Protein AF-A0A7R9TR82-F1 (afdb_monomer_lite)

Sequence (107 aa):
SAAAARVADALERRVSAEMREPLAFEAVRALDAELAGTTFVAGTAAPTVADVLLLSSVHHTLSALAIEDRATVASLTRWANHVRAAARCGDLFAEVRAATPRVPPPA

Foldseek 3Di:
DVVVVVVVVVVLVVVLVVCPDPVNLVVLLVVLVLLVVPQEPVSDPAHAPVLVVVLVVLVVSLVSDDPVSNVSSVSSVVNSVSNVVRPVPPCRVVVVVVPDDDDPPDD

Radius of gyration: 17.73 Å; chains: 1; bounding box: 41×48×35 Å

Secondary structure (DSSP, 8-state):
-HHHHHHHHHHHHHHHHHTTSHHHHHHHHHHHHHTTT-SSTTS-SS--HHHHHHHHHHHHHHHHS-HHHHTT-HHHHHHHHHHHHHTTSTTHHHHHHHHS--PPPP-

InterPro domains:
  IPR036282 Glutathione S-transferase, C-terminal domain superfamily [SSF47616] (25-86)
  IPR053836 Nuclear-export cofactor Arc1-like, N-terminal domain [PF21972] (26-84)

pLDDT: mean 75.99, std 12.92, range [46.69, 93.75]

Organism: NCBI:txid156133

Structure (mmCIF, N/CA/C/O backbone):
data_AF-A0A7R9TR82-F1
#
_entry.id   AF-A0A7R9TR82-F1
#
loop_
_atom_site.group_PDB
_atom_site.id
_atom_site.type_symbol
_atom_site.label_atom_id
_atom_site.label_alt_id
_atom_site.label_comp_id
_atom_site.label_asym_id
_atom_site.label_entity_id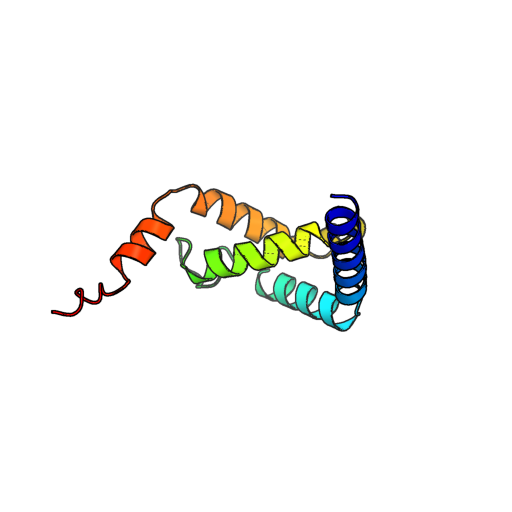
_atom_site.label_seq_id
_atom_site.pdbx_PDB_ins_code
_atom_site.Cartn_x
_atom_site.Cartn_y
_atom_site.Cartn_z
_atom_site.occupancy
_atom_site.B_iso_or_equiv
_atom_site.auth_seq_id
_atom_site.auth_comp_id
_atom_site.auth_asym_id
_atom_site.auth_atom_id
_atom_site.pdbx_PDB_model_num
ATOM 1 N N . SER A 1 1 ? 19.888 -26.373 -7.174 1.00 71.00 1 SER A N 1
ATOM 2 C CA . SER A 1 1 ? 20.700 -26.867 -8.311 1.00 71.00 1 SER A CA 1
ATOM 3 C C . SER A 1 1 ? 20.938 -25.723 -9.291 1.00 71.00 1 SER A C 1
ATOM 5 O O . SER A 1 1 ? 20.219 -24.731 -9.221 1.00 71.00 1 SER A O 1
ATOM 7 N N . ALA A 1 2 ? 21.896 -25.848 -10.216 1.00 71.00 2 ALA A N 1
ATOM 8 C CA . ALA A 1 2 ? 22.160 -24.819 -11.231 1.00 71.00 2 ALA A CA 1
ATOM 9 C C . ALA A 1 2 ? 20.920 -24.454 -12.078 1.00 71.00 2 ALA A C 1
ATOM 11 O O . ALA A 1 2 ? 20.813 -23.333 -12.559 1.00 71.00 2 ALA A O 1
ATOM 12 N N . ALA A 1 3 ? 19.958 -25.372 -12.221 1.00 46.69 3 ALA A N 1
ATOM 13 C CA . ALA A 1 3 ? 18.692 -25.111 -12.903 1.00 46.69 3 ALA A CA 1
ATOM 14 C C . ALA A 1 3 ? 17.768 -24.174 -12.102 1.00 46.69 3 ALA A C 1
ATOM 16 O O . ALA A 1 3 ? 17.194 -23.256 -12.676 1.00 46.69 3 ALA A O 1
ATOM 17 N N . ALA A 1 4 ? 17.683 -24.347 -10.779 1.00 56.47 4 ALA A N 1
ATOM 18 C CA . ALA A 1 4 ? 16.876 -23.480 -9.915 1.00 56.47 4 ALA A CA 1
ATOM 19 C C . ALA A 1 4 ? 17.391 -22.030 -9.906 1.00 56.47 4 ALA A C 1
ATOM 21 O O . ALA A 1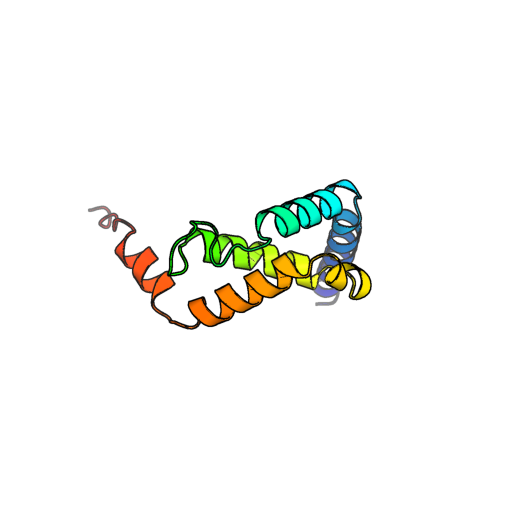 4 ? 16.597 -21.098 -9.966 1.00 56.47 4 ALA A O 1
ATOM 22 N N . ALA A 1 5 ? 18.715 -21.843 -9.915 1.00 62.66 5 ALA A N 1
ATOM 23 C CA . ALA A 1 5 ? 19.327 -20.515 -9.980 1.00 62.66 5 ALA A CA 1
ATOM 24 C C . ALA A 1 5 ? 19.024 -19.794 -11.306 1.00 62.66 5 ALA A C 1
ATOM 26 O O . ALA A 1 5 ? 18.728 -18.607 -11.303 1.00 62.66 5 ALA A O 1
ATOM 27 N N . ARG A 1 6 ? 19.020 -20.515 -12.439 1.00 64.69 6 ARG A N 1
ATOM 28 C CA . ARG A 1 6 ? 18.662 -19.936 -13.748 1.00 64.69 6 ARG A CA 1
ATOM 29 C C . ARG A 1 6 ? 17.189 -19.554 -13.848 1.00 64.69 6 ARG A C 1
ATOM 31 O O . ARG A 1 6 ? 16.870 -18.579 -14.514 1.00 64.69 6 ARG A O 1
ATOM 38 N N . VAL A 1 7 ? 16.301 -20.324 -13.219 1.00 60.09 7 VAL A N 1
ATOM 39 C CA . VAL A 1 7 ? 14.864 -20.012 -13.179 1.00 60.09 7 VAL A CA 1
ATOM 40 C C . VAL A 1 7 ? 14.607 -18.783 -12.310 1.00 60.09 7 VAL A C 1
ATOM 42 O O . VAL A 1 7 ? 13.858 -17.909 -12.733 1.00 60.09 7 VAL A O 1
ATOM 45 N N . ALA A 1 8 ? 15.265 -18.679 -11.151 1.00 61.41 8 ALA A N 1
ATOM 46 C CA . ALA A 1 8 ? 15.191 -17.495 -10.295 1.00 61.41 8 ALA A CA 1
ATOM 47 C C . ALA A 1 8 ? 15.706 -16.237 -11.015 1.00 61.41 8 ALA A C 1
ATOM 49 O O . ALA A 1 8 ? 14.999 -15.239 -11.066 1.00 61.41 8 ALA A O 1
ATOM 50 N N . ASP A 1 9 ? 16.866 -16.325 -11.669 1.00 71.69 9 ASP A N 1
ATOM 51 C CA . ASP A 1 9 ? 17.457 -15.220 -12.433 1.00 71.69 9 ASP A CA 1
ATOM 52 C C . ASP A 1 9 ? 16.597 -14.809 -13.647 1.00 71.69 9 ASP A C 1
ATOM 54 O O . ASP A 1 9 ? 16.421 -13.627 -13.941 1.00 71.69 9 ASP A O 1
ATOM 58 N N . ALA A 1 10 ? 15.998 -15.776 -14.351 1.00 67.62 10 ALA A N 1
ATOM 59 C CA . ALA A 1 10 ? 15.079 -15.489 -15.451 1.00 67.62 10 ALA A CA 1
ATOM 60 C C . ALA A 1 10 ? 13.781 -14.824 -14.968 1.00 67.62 10 ALA A C 1
ATOM 62 O O . ALA A 1 10 ? 13.267 -13.935 -15.647 1.00 67.62 10 ALA A O 1
ATOM 63 N N . LEU A 1 11 ? 13.264 -15.236 -13.806 1.00 60.66 11 LEU A N 1
ATOM 64 C CA . LEU A 1 11 ? 12.108 -14.614 -13.164 1.00 60.66 11 LEU A CA 1
ATOM 65 C C . LEU A 1 11 ? 12.434 -13.197 -12.690 1.00 60.66 11 LEU A C 1
ATOM 67 O O . LEU A 1 11 ? 11.675 -12.287 -13.004 1.00 60.66 11 LEU A O 1
ATOM 71 N N . GLU A 1 12 ? 13.574 -12.982 -12.031 1.00 66.75 12 GLU A N 1
ATOM 72 C CA . GLU A 1 12 ? 14.027 -11.648 -11.613 1.00 66.75 12 GLU A CA 1
ATOM 73 C C . GLU A 1 12 ? 14.171 -10.701 -12.804 1.00 66.75 12 GLU A C 1
ATOM 75 O O . GLU A 1 12 ? 13.706 -9.560 -12.745 1.00 66.75 12 GLU A O 1
ATOM 80 N N . ARG A 1 13 ? 14.742 -11.178 -13.918 1.00 69.50 13 ARG A N 1
ATOM 81 C CA . ARG A 1 13 ? 14.864 -10.386 -15.148 1.00 69.50 13 ARG A CA 1
ATOM 82 C C . ARG A 1 13 ? 13.514 -10.070 -15.789 1.00 69.50 13 ARG A C 1
ATOM 84 O O . ARG A 1 13 ? 13.338 -8.953 -16.266 1.00 69.50 13 ARG A O 1
ATOM 91 N N . ARG A 1 14 ? 12.563 -11.010 -15.796 1.00 63.06 14 ARG A N 1
ATOM 92 C CA . ARG A 1 14 ? 11.213 -10.784 -16.346 1.00 63.06 14 ARG A CA 1
ATOM 93 C C . ARG A 1 14 ? 10.385 -9.840 -15.485 1.00 63.06 14 ARG A C 1
ATOM 95 O O . ARG A 1 14 ? 9.823 -8.899 -16.026 1.00 63.06 14 ARG A O 1
ATOM 102 N N . VAL A 1 15 ? 10.395 -10.027 -14.166 1.00 61.53 15 VAL A N 1
ATOM 103 C CA . VAL A 1 15 ? 9.734 -9.127 -13.209 1.00 61.53 15 VAL A CA 1
ATOM 104 C C . VAL A 1 15 ? 10.333 -7.722 -13.300 1.00 61.53 15 VAL A C 1
ATOM 106 O O . VAL A 1 15 ? 9.596 -6.744 -13.366 1.00 61.53 15 VAL A O 1
ATOM 109 N N . SER A 1 16 ? 11.661 -7.611 -13.409 1.00 62.09 16 SER A N 1
ATOM 110 C CA . SER A 1 16 ? 12.347 -6.323 -13.601 1.00 62.09 16 SER A CA 1
ATOM 111 C C . SER A 1 16 ? 12.045 -5.659 -14.952 1.00 62.09 16 SER A C 1
ATOM 113 O O . SER A 1 16 ? 12.181 -4.442 -15.072 1.00 62.09 16 SER A O 1
ATOM 115 N N . ALA A 1 17 ? 11.677 -6.433 -15.978 1.00 61.59 17 ALA A N 1
ATOM 116 C CA . ALA A 1 17 ? 11.289 -5.919 -17.291 1.00 61.59 17 ALA A CA 1
ATOM 117 C C . ALA A 1 17 ? 9.811 -5.495 -17.332 1.00 61.59 17 ALA A C 1
ATOM 119 O O . ALA A 1 17 ? 9.510 -4.424 -17.847 1.00 61.59 17 ALA A O 1
ATOM 120 N N . GLU A 1 18 ? 8.907 -6.283 -16.744 1.00 55.16 18 GLU A N 1
ATOM 121 C CA . GLU A 1 18 ? 7.470 -5.972 -16.652 1.00 55.16 18 GLU A CA 1
ATOM 122 C C . GLU A 1 18 ? 7.198 -4.791 -15.709 1.00 55.16 18 GLU A C 1
ATOM 124 O O . GLU A 1 18 ? 6.376 -3.930 -16.011 1.00 55.16 18 GLU A O 1
ATOM 129 N N . MET A 1 19 ? 7.957 -4.654 -14.617 1.00 54.56 19 MET A N 1
ATOM 130 C CA . MET A 1 19 ? 7.908 -3.453 -13.771 1.00 54.56 19 MET A CA 1
ATOM 131 C C . MET A 1 19 ? 8.455 -2.189 -14.445 1.00 54.56 19 MET A C 1
ATOM 133 O O . MET A 1 19 ? 8.292 -1.090 -13.916 1.00 54.56 19 MET A O 1
ATOM 137 N N . ARG A 1 20 ? 9.086 -2.341 -15.613 1.00 53.72 20 ARG A N 1
ATOM 138 C CA . ARG A 1 20 ? 9.565 -1.256 -16.469 1.00 53.72 20 ARG A CA 1
ATOM 139 C C . ARG A 1 20 ? 8.563 -0.864 -17.555 1.00 53.72 20 ARG A C 1
ATOM 141 O O . ARG A 1 20 ? 8.914 -0.063 -18.420 1.00 53.72 20 ARG A O 1
ATOM 148 N N . GLU A 1 21 ? 7.342 -1.401 -17.551 1.00 59.16 21 GLU A N 1
ATOM 149 C CA . GLU A 1 21 ? 6.289 -0.852 -18.401 1.00 59.16 21 GLU A CA 1
ATOM 150 C C . GLU A 1 21 ? 5.821 0.508 -17.847 1.00 59.16 21 GLU A C 1
ATOM 152 O O . GLU A 1 21 ? 5.496 0.605 -16.660 1.00 59.16 21 GLU A O 1
ATOM 157 N N . PRO A 1 22 ? 5.734 1.565 -18.679 1.00 57.53 22 PRO A N 1
ATOM 158 C CA . PRO A 1 22 ? 5.283 2.893 -18.248 1.00 57.53 22 PRO A CA 1
ATOM 159 C C . PRO A 1 22 ? 3.933 2.866 -17.514 1.00 57.53 22 PRO A C 1
ATOM 161 O O . PRO A 1 22 ? 3.741 3.588 -16.539 1.00 57.53 22 PRO A O 1
ATOM 164 N N . LEU A 1 23 ? 3.034 1.968 -17.934 1.00 56.16 23 LEU A N 1
ATOM 165 C CA . LEU A 1 23 ? 1.711 1.756 -17.338 1.00 56.16 23 LEU A CA 1
ATOM 166 C C . LEU A 1 23 ? 1.778 1.215 -15.902 1.00 56.16 23 LEU A C 1
ATOM 168 O O . LEU A 1 23 ? 0.965 1.599 -15.061 1.00 56.16 23 LEU A O 1
ATOM 172 N N . ALA A 1 24 ? 2.756 0.357 -15.594 1.00 75.19 24 ALA A N 1
ATOM 173 C CA . ALA A 1 24 ? 2.936 -0.175 -14.247 1.00 75.19 24 ALA A CA 1
ATOM 174 C C . ALA A 1 24 ? 3.402 0.929 -13.290 1.00 75.19 24 ALA A C 1
ATOM 176 O O . ALA A 1 24 ? 2.892 1.038 -12.178 1.00 75.19 24 ALA A O 1
ATOM 177 N N . PHE A 1 25 ? 4.315 1.796 -13.733 1.00 81.44 25 PHE A N 1
ATOM 178 C CA . PHE A 1 25 ? 4.806 2.895 -12.903 1.00 81.44 25 PHE A CA 1
ATOM 179 C C . PHE A 1 25 ? 3.768 4.009 -12.702 1.00 81.44 25 PHE A C 1
ATOM 181 O O . PHE A 1 25 ? 3.655 4.555 -11.602 1.00 81.44 25 PHE A O 1
ATOM 188 N N . GLU A 1 26 ? 2.953 4.311 -13.715 1.00 82.81 26 GLU A N 1
ATOM 189 C CA . GLU A 1 26 ? 1.824 5.237 -13.569 1.00 82.81 26 GLU A CA 1
ATOM 190 C C . GLU A 1 26 ? 0.802 4.748 -12.538 1.00 82.81 26 GLU A C 1
ATOM 192 O O . GLU A 1 26 ? 0.345 5.544 -11.718 1.00 82.81 26 GLU A O 1
ATOM 197 N N . ALA A 1 27 ? 0.507 3.445 -12.504 1.00 85.06 27 ALA A N 1
ATOM 198 C CA . ALA A 1 27 ? -0.368 2.867 -11.485 1.00 85.06 27 ALA A CA 1
ATOM 199 C C . ALA A 1 27 ? 0.214 3.016 -10.066 1.00 85.06 27 ALA A C 1
ATOM 201 O O . ALA A 1 27 ? -0.516 3.342 -9.129 1.00 85.06 27 ALA A O 1
ATOM 202 N N . VAL A 1 28 ? 1.531 2.844 -9.901 1.00 88.50 28 VAL A N 1
ATOM 203 C CA . VAL A 1 28 ? 2.203 3.073 -8.609 1.00 88.50 28 VAL A CA 1
ATOM 204 C C . VAL A 1 28 ? 2.122 4.543 -8.201 1.00 88.50 28 VAL A C 1
ATOM 206 O O . VAL A 1 28 ? 1.844 4.839 -7.040 1.00 88.50 28 VAL A O 1
ATOM 209 N N . ARG A 1 29 ? 2.315 5.472 -9.141 1.00 89.62 29 ARG A N 1
ATOM 210 C CA . ARG A 1 29 ? 2.172 6.910 -8.876 1.00 89.62 29 ARG A CA 1
ATOM 211 C C . ARG A 1 29 ? 0.739 7.313 -8.540 1.00 89.62 29 ARG A C 1
ATOM 213 O O . ARG A 1 29 ? 0.544 8.159 -7.674 1.00 89.62 29 ARG A O 1
ATOM 220 N N . ALA A 1 30 ? -0.249 6.720 -9.203 1.00 89.38 30 ALA A N 1
ATOM 221 C CA . ALA A 1 30 ? -1.652 6.938 -8.873 1.00 89.38 30 ALA A CA 1
ATOM 222 C C . ALA A 1 30 ? -1.944 6.460 -7.444 1.00 89.38 30 ALA A C 1
ATOM 224 O O . ALA A 1 30 ? -2.509 7.207 -6.653 1.00 89.38 30 ALA A O 1
ATOM 225 N N . LEU A 1 31 ? -1.464 5.268 -7.077 1.00 89.56 31 LEU A N 1
ATOM 226 C CA . LEU A 1 31 ? -1.603 4.753 -5.717 1.00 89.56 31 LEU A CA 1
ATOM 227 C C . LEU A 1 31 ? -0.885 5.630 -4.675 1.00 89.56 31 LEU A C 1
ATOM 229 O O . LEU A 1 31 ? -1.412 5.833 -3.584 1.00 89.56 31 LEU A O 1
ATOM 233 N N . ASP A 1 32 ? 0.295 6.169 -4.994 1.00 92.94 32 ASP A N 1
ATOM 234 C CA . ASP A 1 32 ? 0.993 7.129 -4.128 1.00 92.94 32 ASP A CA 1
ATOM 235 C C . ASP A 1 32 ? 0.155 8.390 -3.872 1.00 92.94 32 ASP A C 1
ATOM 237 O O . ASP A 1 32 ? 0.048 8.828 -2.725 1.00 92.94 32 ASP A O 1
ATOM 241 N N . ALA A 1 33 ? -0.480 8.929 -4.917 1.00 91.81 33 ALA A N 1
ATOM 242 C CA . ALA A 1 33 ? -1.352 10.095 -4.815 1.00 91.81 33 ALA A CA 1
ATOM 243 C C . ALA A 1 33 ? -2.618 9.808 -3.989 1.00 91.81 33 ALA A C 1
ATOM 245 O O . ALA A 1 33 ? -2.978 10.618 -3.140 1.00 91.81 33 ALA A O 1
ATOM 246 N N . GLU A 1 34 ? -3.250 8.647 -4.174 1.00 89.06 34 GLU A N 1
ATOM 247 C CA . GLU A 1 34 ? -4.423 8.222 -3.388 1.00 89.06 34 GLU A CA 1
ATOM 248 C C . GLU A 1 34 ? -4.092 8.032 -1.897 1.00 89.06 34 GLU A C 1
ATOM 250 O O . GLU A 1 34 ? -4.898 8.307 -1.007 1.00 89.06 34 GLU A O 1
ATOM 255 N N . LEU A 1 35 ? -2.871 7.587 -1.593 1.00 88.00 35 LEU A N 1
ATOM 256 C CA . LEU A 1 35 ? -2.408 7.415 -0.216 1.00 88.00 35 LEU A CA 1
ATOM 257 C C . LEU A 1 35 ? -1.778 8.688 0.373 1.00 88.00 35 LEU A C 1
ATOM 259 O O . LEU A 1 35 ? -1.363 8.700 1.541 1.00 88.00 35 LEU A O 1
ATOM 263 N N . ALA A 1 36 ? -1.717 9.781 -0.390 1.00 90.44 36 ALA A N 1
ATOM 264 C CA . ALA A 1 36 ? -1.223 11.056 0.099 1.00 90.44 36 ALA A CA 1
ATOM 265 C C . ALA A 1 36 ? -2.159 11.601 1.190 1.00 90.44 36 ALA A C 1
ATOM 267 O O . ALA A 1 36 ? -3.324 11.903 0.964 1.00 90.44 36 ALA A O 1
ATOM 268 N N . GLY A 1 37 ? -1.639 11.723 2.414 1.00 81.88 37 GLY A N 1
ATOM 269 C CA . GLY A 1 37 ? -2.431 12.157 3.576 1.00 81.88 37 GLY A CA 1
ATOM 270 C C . GLY A 1 37 ? -3.246 11.051 4.258 1.00 81.88 37 GLY A C 1
ATOM 271 O O . GLY A 1 37 ? -3.791 11.288 5.331 1.00 81.88 37 GLY A O 1
ATOM 272 N N . THR A 1 38 ? -3.245 9.837 3.710 1.00 85.06 38 THR A N 1
ATOM 273 C CA . THR A 1 38 ? -3.961 8.686 4.265 1.00 85.06 38 THR A CA 1
ATOM 274 C C . THR A 1 38 ? -3.096 7.934 5.279 1.00 85.06 38 THR A C 1
ATOM 276 O O . THR A 1 38 ? -1.943 7.593 5.005 1.00 85.06 38 THR A O 1
ATOM 279 N N . THR A 1 39 ? -3.653 7.665 6.463 1.00 86.94 39 THR A N 1
ATOM 280 C CA . THR A 1 39 ? -3.002 6.857 7.513 1.00 86.94 39 THR A CA 1
ATOM 281 C C . THR A 1 39 ? -3.237 5.361 7.283 1.00 86.94 39 THR A C 1
ATOM 283 O O . THR A 1 39 ? -2.285 4.585 7.256 1.00 86.94 39 THR A O 1
ATOM 286 N N . PHE A 1 40 ? -4.496 4.981 7.042 1.00 86.88 40 PHE A N 1
ATOM 287 C CA . PHE A 1 40 ? -4.954 3.634 6.683 1.00 86.88 40 PHE A CA 1
ATOM 288 C C . PHE A 1 40 ? -5.994 3.738 5.564 1.00 86.88 40 PHE A C 1
ATOM 290 O O . PHE A 1 40 ? -6.728 4.724 5.507 1.00 86.88 40 PHE A O 1
ATOM 297 N N . VAL A 1 41 ? -6.077 2.731 4.695 1.00 87.00 41 VAL A N 1
ATOM 298 C CA . VAL A 1 41 ? -6.909 2.718 3.476 1.00 87.00 41 VAL A CA 1
ATOM 299 C C . VAL A 1 41 ? -8.384 2.976 3.787 1.00 87.00 41 VAL A C 1
ATOM 301 O O . VAL A 1 41 ? -9.061 3.674 3.042 1.00 87.00 41 VAL A O 1
ATOM 304 N N . ALA A 1 42 ? -8.881 2.457 4.911 1.00 83.81 42 ALA A N 1
ATOM 305 C CA . ALA A 1 42 ? -10.270 2.639 5.329 1.00 83.81 42 ALA A CA 1
ATOM 306 C C . ALA A 1 42 ? -10.550 3.995 6.015 1.00 83.81 42 ALA A C 1
ATOM 308 O O . ALA A 1 42 ? -11.668 4.224 6.470 1.00 83.81 42 ALA A O 1
ATOM 309 N N . GLY A 1 43 ? -9.551 4.876 6.153 1.00 81.69 43 GLY A N 1
ATOM 310 C CA . GLY A 1 43 ? -9.682 6.141 6.890 1.00 81.69 43 GLY A CA 1
ATOM 311 C C . GLY A 1 43 ? -9.908 5.964 8.398 1.00 81.69 43 GLY A C 1
ATOM 312 O O . GLY A 1 43 ? -10.323 6.895 9.085 1.00 81.69 43 GLY A O 1
ATOM 313 N N . THR A 1 44 ? -9.668 4.763 8.921 1.00 81.44 44 THR A N 1
ATOM 314 C CA . THR A 1 44 ? -9.855 4.399 10.328 1.00 81.44 44 THR A CA 1
ATOM 315 C C . THR A 1 44 ? -8.648 4.789 11.180 1.00 81.44 44 THR A C 1
ATOM 317 O O . THR A 1 44 ? -7.594 5.149 10.666 1.00 81.44 44 THR A O 1
ATOM 320 N N . ALA A 1 45 ? -8.785 4.712 12.509 1.00 82.56 45 ALA A N 1
ATOM 321 C CA . ALA A 1 45 ? -7.678 4.949 13.445 1.00 82.56 45 ALA A CA 1
ATOM 322 C C . ALA A 1 45 ? -6.746 3.733 13.622 1.00 82.56 45 ALA A C 1
ATOM 324 O O . ALA A 1 45 ? -5.639 3.878 14.134 1.00 82.56 45 ALA A O 1
ATOM 325 N N . ALA A 1 46 ? -7.195 2.545 13.214 1.00 83.06 46 ALA A N 1
ATOM 326 C CA . ALA A 1 46 ? -6.458 1.287 13.289 1.00 83.06 46 ALA A CA 1
ATOM 327 C C . ALA A 1 46 ? -6.372 0.637 11.896 1.00 83.06 46 ALA A C 1
ATOM 329 O O . ALA A 1 46 ? -7.292 0.841 11.092 1.00 83.06 46 ALA A O 1
ATOM 330 N N . PRO A 1 47 ? -5.307 -0.137 11.609 1.00 83.81 47 PRO A N 1
ATOM 331 C CA . PRO A 1 47 ? -5.177 -0.858 10.350 1.00 83.81 47 PRO A CA 1
ATOM 332 C C . PRO A 1 47 ? -6.274 -1.908 10.211 1.00 83.81 47 PRO A C 1
ATOM 334 O O . PRO A 1 47 ? -6.656 -2.572 11.172 1.00 83.81 47 PRO A O 1
ATOM 337 N N . THR A 1 48 ? -6.731 -2.095 8.984 1.00 82.81 48 THR A N 1
ATOM 338 C CA . THR A 1 48 ? -7.684 -3.143 8.626 1.00 82.81 48 THR A CA 1
ATOM 339 C C . THR A 1 48 ? -6.992 -4.266 7.857 1.00 82.81 48 THR A C 1
ATOM 341 O O . THR A 1 48 ? -5.830 -4.167 7.455 1.00 82.81 48 THR A O 1
ATOM 344 N N . VAL A 1 49 ? -7.729 -5.343 7.579 1.00 81.75 49 VAL A N 1
ATOM 345 C CA . VAL A 1 49 ? -7.268 -6.410 6.677 1.00 81.75 49 VAL A CA 1
ATOM 346 C C . VAL A 1 49 ? -6.883 -5.860 5.300 1.00 81.75 49 VAL A C 1
ATOM 348 O O . VAL A 1 49 ? -5.924 -6.347 4.704 1.00 81.75 49 VAL A O 1
ATOM 351 N N . ALA A 1 50 ? -7.571 -4.821 4.811 1.00 85.12 50 ALA A N 1
ATOM 352 C CA . ALA A 1 50 ? -7.248 -4.190 3.534 1.00 85.12 50 ALA A CA 1
ATOM 353 C C . ALA A 1 50 ? -5.834 -3.587 3.539 1.00 85.12 50 ALA A C 1
ATOM 355 O O . ALA A 1 50 ? -5.089 -3.770 2.578 1.00 85.12 50 ALA A O 1
ATOM 356 N N . ASP A 1 51 ? -5.430 -2.950 4.642 1.00 86.94 51 ASP A N 1
ATOM 357 C CA . ASP A 1 51 ? -4.087 -2.390 4.800 1.00 86.94 51 ASP A CA 1
ATOM 358 C C . ASP A 1 51 ? -3.012 -3.477 4.777 1.00 86.94 51 ASP A C 1
ATOM 360 O O . ASP A 1 51 ? -1.983 -3.318 4.124 1.00 86.94 51 ASP A O 1
ATOM 364 N N . VAL A 1 52 ? -3.255 -4.608 5.446 1.00 83.88 52 VAL A N 1
ATOM 365 C CA . VAL A 1 52 ? -2.304 -5.731 5.485 1.00 83.88 52 VAL A CA 1
ATOM 366 C C . VAL A 1 52 ? -2.155 -6.388 4.113 1.00 83.88 52 VAL A C 1
ATOM 368 O O . VAL A 1 52 ? -1.033 -6.653 3.680 1.00 83.88 52 VAL A O 1
ATOM 371 N N . LEU A 1 53 ? -3.266 -6.623 3.409 1.00 83.81 53 LEU A N 1
ATOM 372 C CA . LEU A 1 53 ? -3.243 -7.202 2.063 1.00 83.81 53 LEU A CA 1
ATOM 373 C C . LEU A 1 53 ? -2.538 -6.275 1.066 1.00 83.81 53 LEU A C 1
ATOM 375 O O . LEU A 1 53 ? -1.706 -6.724 0.270 1.00 83.81 53 LEU A O 1
ATOM 379 N N . LEU A 1 54 ? -2.825 -4.974 1.138 1.00 87.12 54 LEU A N 1
ATOM 380 C CA . LEU A 1 54 ? -2.175 -3.984 0.290 1.00 87.12 54 LEU A CA 1
ATOM 381 C C . LEU A 1 54 ? -0.683 -3.850 0.630 1.00 87.12 54 LEU A C 1
ATOM 383 O O . LEU A 1 54 ? 0.140 -3.755 -0.280 1.00 87.12 54 LEU A O 1
ATOM 387 N N . LEU A 1 55 ? -0.308 -3.925 1.913 1.00 87.69 55 LEU A N 1
ATOM 388 C CA . LEU A 1 55 ? 1.078 -3.798 2.370 1.00 87.69 55 LEU A CA 1
ATOM 389 C C . LEU A 1 55 ? 1.999 -4.841 1.728 1.00 87.69 55 LEU A C 1
ATOM 391 O O . LEU A 1 55 ? 3.116 -4.498 1.341 1.00 87.69 55 LEU A O 1
ATOM 395 N N . SER A 1 56 ? 1.555 -6.094 1.593 1.00 79.81 56 SER A N 1
ATOM 396 C CA . SER A 1 56 ? 2.347 -7.141 0.932 1.00 79.81 56 SER A CA 1
ATOM 397 C C . SER A 1 56 ? 2.664 -6.784 -0.521 1.00 79.81 56 SER A C 1
ATOM 399 O O . SER A 1 56 ? 3.815 -6.906 -0.945 1.00 79.81 56 SER A O 1
ATOM 401 N N . SER A 1 57 ? 1.667 -6.287 -1.255 1.00 83.19 57 SER A N 1
ATOM 402 C CA . SER A 1 57 ? 1.818 -5.885 -2.658 1.00 83.19 57 SER A CA 1
ATOM 403 C C . SER A 1 57 ? 2.732 -4.6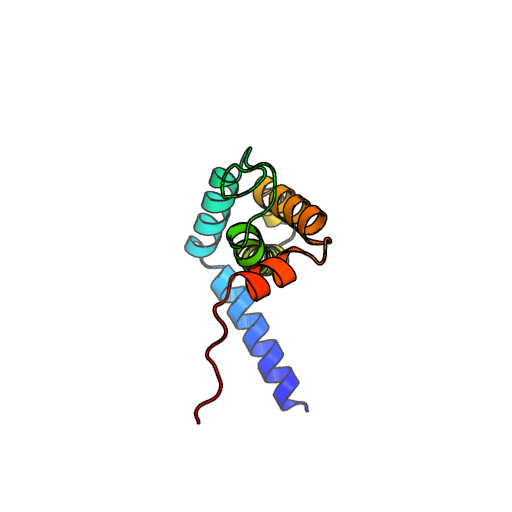66 -2.783 1.00 83.19 57 SER A C 1
ATOM 405 O O . SER A 1 57 ? 3.729 -4.701 -3.501 1.00 83.19 57 SER A O 1
ATOM 407 N N . VAL A 1 58 ? 2.467 -3.627 -1.987 1.00 87.44 58 VAL A N 1
ATOM 408 C CA . VAL A 1 58 ? 3.257 -2.389 -1.960 1.00 87.44 58 VAL A CA 1
ATOM 409 C C . VAL A 1 58 ? 4.707 -2.654 -1.565 1.00 87.44 58 VAL A C 1
ATOM 411 O O . VAL A 1 58 ? 5.620 -2.073 -2.146 1.00 87.44 58 VAL A O 1
ATOM 414 N N . HIS A 1 59 ? 4.958 -3.552 -0.612 1.00 86.38 59 HIS A N 1
ATOM 415 C CA . HIS A 1 59 ? 6.321 -3.893 -0.223 1.00 86.38 59 HIS A CA 1
ATOM 416 C C . HIS A 1 59 ? 7.111 -4.524 -1.373 1.00 86.38 59 HIS A C 1
ATOM 418 O O . HIS A 1 59 ? 8.280 -4.174 -1.559 1.00 86.38 59 HIS A O 1
ATOM 424 N N . HIS A 1 60 ? 6.490 -5.425 -2.137 1.00 81.44 60 HIS A N 1
ATOM 425 C CA . HIS A 1 60 ? 7.137 -6.048 -3.286 1.00 81.44 60 HIS A CA 1
ATOM 426 C C . HIS A 1 60 ? 7.420 -5.012 -4.380 1.00 81.44 60 HIS A C 1
ATOM 428 O O . HIS A 1 60 ? 8.560 -4.894 -4.826 1.00 81.44 60 HIS A O 1
ATOM 434 N N . THR A 1 61 ? 6.428 -4.178 -4.707 1.00 85.44 61 THR A N 1
ATOM 435 C CA . THR A 1 61 ? 6.566 -3.073 -5.662 1.00 85.44 61 THR A CA 1
ATOM 436 C C . THR A 1 61 ? 7.695 -2.121 -5.272 1.00 85.44 61 THR A C 1
ATOM 438 O O . THR A 1 61 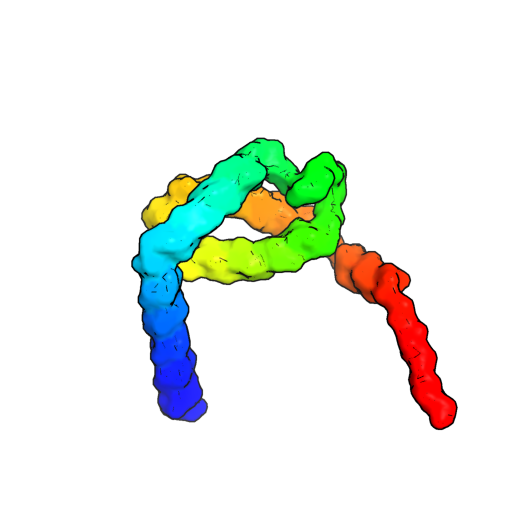? 8.613 -1.917 -6.059 1.00 85.44 61 THR A O 1
ATOM 441 N N . LEU A 1 62 ? 7.698 -1.590 -4.044 1.00 85.94 62 LEU A N 1
ATOM 442 C CA . LEU A 1 62 ? 8.747 -0.676 -3.579 1.00 85.94 62 LEU A CA 1
ATOM 443 C C . LEU A 1 62 ? 10.135 -1.327 -3.613 1.00 85.94 62 LEU A C 1
ATOM 445 O O . LEU A 1 62 ? 11.114 -0.651 -3.907 1.00 85.94 62 LEU A O 1
ATOM 449 N N . SER A 1 63 ? 10.233 -2.629 -3.327 1.00 84.19 63 SER A N 1
ATOM 450 C CA . SER A 1 63 ? 11.512 -3.354 -3.349 1.00 84.19 63 SER A CA 1
ATOM 451 C C . SER A 1 63 ? 12.062 -3.526 -4.764 1.00 84.19 63 SER A C 1
ATOM 453 O O . SER A 1 63 ? 13.278 -3.521 -4.941 1.00 84.19 63 SER A O 1
ATOM 455 N N . ALA A 1 64 ? 11.179 -3.635 -5.752 1.00 83.69 64 ALA A N 1
ATOM 456 C CA . ALA A 1 64 ? 11.534 -3.782 -7.156 1.00 83.69 64 ALA A CA 1
ATOM 457 C C . ALA A 1 64 ? 11.744 -2.440 -7.887 1.00 83.69 64 ALA A C 1
ATOM 459 O O . ALA A 1 64 ? 12.355 -2.422 -8.954 1.00 83.69 64 ALA A O 1
ATOM 460 N N . LEU A 1 65 ? 11.302 -1.314 -7.315 1.00 83.44 65 LEU A N 1
ATOM 461 C CA . LEU A 1 65 ? 11.634 0.015 -7.834 1.00 83.44 65 LEU A CA 1
ATOM 462 C C . LEU A 1 65 ? 13.118 0.343 -7.641 1.00 83.44 65 LEU A C 1
ATOM 464 O O . LEU A 1 65 ? 13.694 0.081 -6.572 1.00 83.44 65 LEU A O 1
ATOM 468 N N . ALA A 1 66 ? 13.688 1.004 -8.652 1.00 84.31 66 ALA A N 1
ATOM 469 C CA . ALA A 1 66 ? 14.996 1.637 -8.567 1.00 84.31 66 ALA A CA 1
ATOM 470 C C . ALA A 1 66 ? 15.002 2.710 -7.464 1.00 84.31 66 ALA A C 1
ATOM 472 O O . ALA A 1 66 ? 13.961 3.272 -7.111 1.00 84.31 66 ALA A O 1
ATOM 473 N N . ILE A 1 67 ? 16.170 2.977 -6.877 1.00 80.62 67 ILE A N 1
ATOM 474 C CA . ILE A 1 67 ? 16.287 3.886 -5.725 1.00 80.62 67 ILE A CA 1
ATOM 475 C C . ILE A 1 67 ? 15.816 5.296 -6.101 1.00 80.62 67 ILE A C 1
ATOM 477 O O . ILE A 1 67 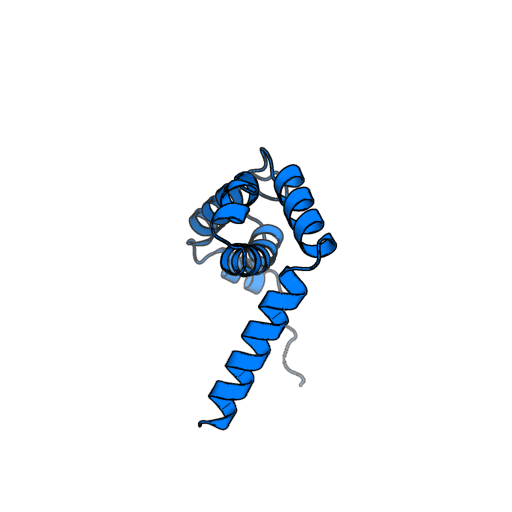? 15.163 5.963 -5.299 1.00 80.62 67 ILE A O 1
ATOM 481 N N . GLU A 1 68 ? 16.106 5.714 -7.329 1.00 82.19 68 GLU A N 1
ATOM 482 C CA . GLU A 1 68 ? 15.751 7.017 -7.883 1.00 82.19 68 GLU A CA 1
ATOM 483 C C . GLU A 1 68 ? 14.227 7.177 -7.986 1.00 82.19 68 GLU A C 1
ATOM 485 O O . GLU A 1 68 ? 13.682 8.221 -7.627 1.00 82.19 68 GLU A O 1
ATOM 490 N N . ASP A 1 69 ? 13.526 6.108 -8.372 1.00 84.19 69 ASP A N 1
ATOM 491 C CA . ASP A 1 69 ? 12.072 6.103 -8.522 1.00 84.19 69 ASP A CA 1
ATOM 492 C C . ASP A 1 69 ? 11.352 6.053 -7.169 1.00 84.19 69 ASP A C 1
ATOM 494 O O . ASP A 1 69 ? 10.279 6.639 -7.016 1.00 84.19 69 ASP A O 1
ATOM 498 N N . ARG A 1 70 ? 11.949 5.430 -6.141 1.00 82.00 70 ARG A N 1
ATOM 499 C CA . ARG A 1 70 ? 11.366 5.389 -4.782 1.00 82.00 70 ARG A CA 1
ATOM 500 C C . ARG A 1 70 ? 11.162 6.779 -4.187 1.00 82.00 70 ARG A C 1
ATOM 502 O O . ARG A 1 70 ? 10.213 6.979 -3.431 1.00 82.00 70 ARG A O 1
ATOM 509 N N . ALA A 1 71 ? 12.021 7.738 -4.533 1.00 83.81 71 ALA A N 1
ATOM 510 C CA . ALA A 1 71 ? 11.882 9.123 -4.087 1.00 83.81 71 ALA A CA 1
ATOM 511 C C . ALA A 1 71 ? 10.605 9.787 -4.631 1.00 83.81 71 ALA A C 1
ATOM 513 O O . ALA A 1 71 ? 10.052 10.676 -3.988 1.00 83.81 71 ALA A O 1
ATOM 514 N N . THR A 1 72 ? 10.116 9.332 -5.787 1.00 88.00 72 THR A N 1
ATOM 515 C CA . THR A 1 72 ? 8.906 9.868 -6.428 1.00 88.00 72 THR A CA 1
ATOM 516 C C . THR A 1 72 ? 7.605 9.316 -5.840 1.00 88.00 72 THR A C 1
ATOM 518 O O . THR A 1 72 ? 6.540 9.843 -6.144 1.00 88.00 72 THR A O 1
ATOM 521 N N . VAL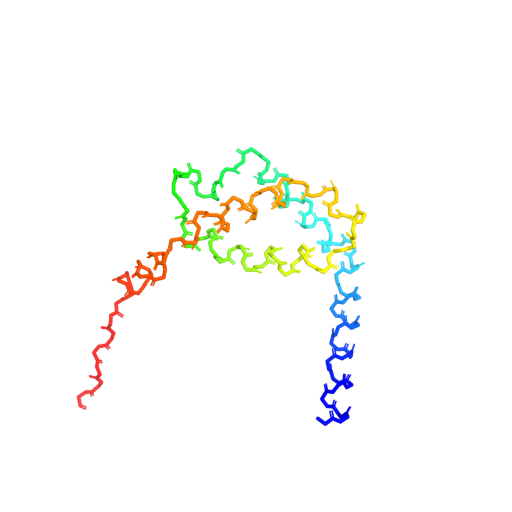 A 1 73 ? 7.688 8.289 -4.982 1.00 92.31 73 VAL A N 1
ATOM 522 C CA . VAL A 1 73 ? 6.547 7.609 -4.340 1.00 92.31 73 VAL A CA 1
ATOM 523 C C . VAL A 1 73 ? 6.691 7.614 -2.809 1.00 92.31 73 VAL A C 1
ATOM 525 O O . VAL A 1 73 ? 6.668 6.592 -2.106 1.00 92.31 73 VAL A O 1
ATOM 528 N N . ALA A 1 74 ? 6.933 8.813 -2.277 1.00 91.81 74 ALA A N 1
ATOM 529 C CA . ALA A 1 74 ? 7.219 9.035 -0.865 1.00 91.81 74 ALA A CA 1
ATOM 530 C C . ALA A 1 74 ? 6.012 8.750 0.046 1.00 91.81 74 ALA A C 1
ATOM 532 O O . ALA A 1 74 ? 6.196 8.250 1.162 1.00 91.81 74 ALA A O 1
ATOM 533 N N . SER A 1 75 ? 4.788 9.026 -0.411 1.00 92.38 75 SER A N 1
ATOM 534 C CA . SER A 1 75 ? 3.560 8.801 0.364 1.00 92.38 75 SER A CA 1
ATOM 535 C C . SER A 1 75 ? 3.299 7.312 0.546 1.00 92.38 75 SER A C 1
ATOM 537 O O . SER A 1 75 ? 3.022 6.870 1.662 1.00 92.38 75 SER A O 1
ATOM 539 N N . LEU A 1 76 ? 3.495 6.532 -0.515 1.00 92.25 76 LEU A N 1
ATOM 540 C CA . LEU A 1 76 ? 3.394 5.081 -0.539 1.00 92.25 76 LEU A CA 1
ATOM 541 C C . LEU A 1 76 ? 4.428 4.442 0.394 1.00 92.25 76 LEU A C 1
ATOM 543 O O . LEU A 1 76 ? 4.100 3.563 1.193 1.00 92.25 76 LEU A O 1
ATOM 547 N N . THR A 1 77 ? 5.670 4.934 0.354 1.00 91.81 77 THR A N 1
ATOM 548 C CA . THR A 1 77 ? 6.745 4.488 1.254 1.00 91.81 77 THR A CA 1
ATOM 549 C C . THR A 1 77 ? 6.420 4.801 2.717 1.00 91.81 77 THR A C 1
ATOM 551 O O . THR A 1 77 ? 6.566 3.943 3.595 1.00 91.81 77 THR A O 1
ATOM 554 N N . ARG A 1 78 ? 5.948 6.021 2.995 1.00 92.94 78 ARG A N 1
ATOM 555 C CA . ARG A 1 78 ? 5.529 6.454 4.335 1.00 92.94 78 ARG A CA 1
ATOM 556 C C . ARG A 1 78 ? 4.378 5.597 4.856 1.00 92.94 78 ARG A C 1
ATOM 558 O O . ARG A 1 78 ? 4.457 5.105 5.981 1.00 92.94 78 ARG A O 1
ATOM 565 N N . TRP A 1 79 ? 3.346 5.401 4.039 1.00 93.75 79 TRP A N 1
ATOM 566 C CA . TRP A 1 79 ? 2.186 4.578 4.366 1.00 93.75 79 TRP A CA 1
ATOM 567 C C . TRP A 1 79 ? 2.605 3.135 4.672 1.00 93.75 79 TRP A C 1
ATOM 569 O O . TRP A 1 79 ? 2.281 2.620 5.740 1.00 93.75 79 TRP A O 1
ATOM 579 N N . ALA A 1 80 ? 3.434 2.514 3.827 1.00 91.31 80 ALA A N 1
ATOM 580 C CA . ALA A 1 80 ? 3.888 1.138 4.034 1.00 91.31 80 ALA A CA 1
ATOM 581 C C . ALA A 1 80 ? 4.663 0.963 5.353 1.00 91.31 80 ALA A C 1
ATOM 583 O O . ALA A 1 80 ? 4.499 -0.034 6.061 1.00 91.31 80 ALA A O 1
ATOM 584 N N . ASN A 1 81 ? 5.493 1.945 5.718 1.00 89.69 81 ASN A N 1
ATOM 585 C CA . ASN A 1 81 ? 6.199 1.942 6.998 1.00 89.69 81 ASN A CA 1
ATOM 586 C C . ASN A 1 81 ? 5.244 2.116 8.185 1.00 89.69 81 ASN A C 1
ATOM 588 O O . ASN A 1 81 ? 5.418 1.443 9.202 1.00 89.69 81 ASN A O 1
ATOM 592 N N . HIS A 1 82 ? 4.228 2.970 8.045 1.00 89.44 82 HIS A N 1
ATOM 593 C CA . HIS A 1 82 ? 3.211 3.182 9.070 1.00 89.44 82 HIS A CA 1
ATOM 594 C C . HIS A 1 82 ? 2.387 1.912 9.322 1.00 89.44 82 HIS A C 1
ATOM 596 O O . HIS A 1 82 ? 2.320 1.440 10.458 1.00 89.44 82 HIS A O 1
ATOM 602 N N . VAL A 1 83 ? 1.858 1.289 8.262 1.00 87.94 83 VAL A N 1
ATOM 603 C CA . VAL A 1 83 ? 1.111 0.026 8.372 1.00 87.94 83 VAL A CA 1
ATOM 604 C C . VAL A 1 83 ? 1.995 -1.080 8.929 1.00 87.94 83 VAL A C 1
ATOM 606 O O . VAL A 1 83 ? 1.555 -1.811 9.807 1.00 87.94 83 VAL A O 1
ATOM 609 N N . ARG A 1 84 ? 3.263 -1.189 8.510 1.00 84.81 84 ARG A N 1
ATOM 610 C CA . ARG A 1 84 ? 4.193 -2.181 9.073 1.00 84.81 84 ARG A CA 1
ATOM 611 C C . ARG A 1 84 ? 4.438 -1.967 10.568 1.00 84.81 84 ARG A C 1
ATOM 613 O O . ARG A 1 84 ? 4.566 -2.948 11.294 1.00 84.81 84 ARG A O 1
ATOM 620 N N . ALA A 1 85 ? 4.543 -0.722 11.026 1.00 84.75 85 ALA A N 1
ATOM 621 C CA . ALA A 1 85 ? 4.706 -0.421 12.445 1.00 84.75 85 ALA A CA 1
ATOM 622 C C . ALA A 1 85 ? 3.448 -0.794 13.245 1.00 84.75 85 ALA A C 1
ATOM 624 O O . ALA A 1 85 ? 3.572 -1.389 14.311 1.00 84.75 85 ALA A O 1
ATOM 625 N N . ALA A 1 86 ? 2.260 -0.524 12.698 1.00 80.50 86 ALA A N 1
ATOM 626 C CA . ALA A 1 86 ? 0.981 -0.859 13.323 1.00 80.50 86 ALA A CA 1
ATOM 627 C C . ALA A 1 86 ? 0.675 -2.372 13.295 1.00 80.50 86 ALA A C 1
ATOM 629 O O . ALA A 1 86 ? 0.187 -2.934 14.270 1.00 80.50 86 ALA A O 1
ATOM 630 N N . ALA A 1 87 ? 1.023 -3.060 12.205 1.00 67.88 87 ALA A N 1
ATOM 631 C CA . ALA A 1 87 ? 0.801 -4.494 12.011 1.00 67.88 87 ALA A CA 1
ATOM 632 C C . ALA A 1 87 ? 1.811 -5.386 12.757 1.00 67.88 87 ALA A C 1
ATOM 634 O O . ALA A 1 87 ? 1.653 -6.605 12.777 1.00 67.88 87 ALA A O 1
ATOM 635 N N . ARG A 1 88 ? 2.846 -4.814 13.396 1.00 60.75 88 ARG A N 1
ATOM 636 C CA . ARG A 1 88 ? 3.727 -5.555 14.322 1.00 60.75 88 ARG A CA 1
ATOM 637 C C . ARG A 1 88 ? 3.005 -6.037 15.588 1.00 60.75 88 ARG A C 1
ATOM 639 O O . ARG A 1 88 ? 3.600 -6.783 16.361 1.00 60.75 88 ARG A O 1
ATOM 646 N N . CYS A 1 89 ? 1.737 -5.688 15.778 1.00 49.69 89 CYS A N 1
ATOM 647 C CA . CYS A 1 89 ? 0.866 -6.347 16.739 1.00 49.69 89 CYS A CA 1
ATOM 648 C C . CYS A 1 89 ? 0.339 -7.654 16.129 1.00 49.69 89 CYS A C 1
ATOM 650 O O . CYS A 1 89 ? -0.377 -7.636 15.131 1.00 49.69 89 CYS A O 1
ATOM 652 N N . GLY A 1 90 ? 0.671 -8.799 16.737 1.00 53.53 90 GLY A N 1
ATOM 653 C CA . GLY A 1 90 ? 0.224 -10.143 16.334 1.00 53.53 90 GLY A CA 1
ATOM 654 C C . GLY A 1 90 ? -1.300 -10.375 16.328 1.00 53.53 90 GLY A C 1
ATOM 655 O O . GLY A 1 90 ? -1.739 -11.508 16.125 1.00 53.53 90 GLY A O 1
ATOM 656 N N . ASP A 1 91 ? -2.092 -9.320 16.510 1.00 60.00 91 ASP A N 1
ATOM 657 C CA . ASP A 1 91 ? -3.542 -9.328 16.663 1.00 60.00 91 ASP A CA 1
ATOM 658 C C . ASP A 1 91 ? -4.294 -9.375 15.327 1.00 60.00 91 ASP A C 1
ATOM 660 O O . ASP A 1 91 ? -5.317 -10.043 15.238 1.00 60.00 91 ASP A O 1
ATOM 664 N N . LEU A 1 92 ? -3.774 -8.803 14.236 1.00 59.38 92 LEU A N 1
ATOM 665 C CA . LEU A 1 92 ? -4.539 -8.693 12.977 1.00 59.38 92 LEU A CA 1
ATOM 666 C C . LEU A 1 92 ? -4.813 -10.054 12.304 1.00 59.38 92 LEU A C 1
ATOM 668 O O . LEU A 1 92 ? -5.911 -10.319 11.819 1.00 59.38 92 LEU A O 1
ATOM 672 N N . PHE A 1 93 ? -3.852 -10.985 12.340 1.00 56.56 93 PHE A N 1
ATOM 673 C CA . PHE A 1 93 ? -4.091 -12.371 11.903 1.00 56.56 93 PHE A CA 1
ATOM 674 C C . PHE A 1 93 ? -4.925 -13.176 12.913 1.00 56.56 93 PHE A C 1
ATOM 676 O O . PHE A 1 93 ? -5.563 -14.165 12.542 1.00 56.56 93 PHE A O 1
ATOM 683 N N . ALA A 1 94 ? -4.920 -12.800 14.195 1.00 59.75 94 ALA A N 1
ATOM 684 C CA . ALA A 1 94 ? -5.827 -13.383 15.179 1.00 59.75 94 ALA A CA 1
ATOM 685 C C . ALA A 1 94 ? -7.275 -12.946 14.910 1.00 59.75 94 ALA A C 1
ATOM 687 O O . ALA A 1 94 ? -8.155 -13.803 14.899 1.00 59.75 94 ALA A O 1
ATOM 688 N N . GLU A 1 95 ? -7.497 -11.676 14.570 1.00 61.38 95 GLU A N 1
ATOM 689 C CA . GLU A 1 95 ? -8.794 -11.129 14.166 1.00 61.38 95 GLU A CA 1
ATOM 690 C C . GLU A 1 95 ? -9.316 -11.774 12.881 1.00 61.38 95 GLU A C 1
ATOM 692 O O . GLU A 1 95 ? -10.455 -12.234 12.858 1.00 61.38 95 GLU A O 1
ATOM 697 N N . VAL A 1 96 ? -8.482 -11.921 11.843 1.00 58.97 96 VAL A N 1
ATOM 698 C CA . VAL A 1 96 ? -8.878 -12.632 10.610 1.00 58.97 96 VAL A CA 1
ATOM 699 C C . VAL A 1 96 ? -9.300 -14.071 10.917 1.00 58.97 96 VAL A C 1
ATOM 701 O O . VAL A 1 96 ? -10.353 -14.521 10.464 1.00 58.97 96 VAL A O 1
ATOM 704 N N . ARG A 1 97 ? -8.525 -14.802 11.730 1.00 60.78 97 ARG A N 1
ATOM 705 C CA . ARG A 1 97 ? -8.881 -16.174 12.137 1.00 60.78 97 ARG A CA 1
ATOM 706 C C . ARG A 1 97 ? -10.146 -16.233 12.989 1.00 60.78 97 ARG A C 1
ATOM 708 O O . ARG A 1 97 ? -10.870 -17.217 12.888 1.00 60.78 97 ARG A O 1
ATOM 715 N N . ALA A 1 98 ? -10.396 -15.228 13.823 1.00 61.34 98 ALA A N 1
ATOM 716 C CA . ALA A 1 98 ? -11.606 -15.136 14.633 1.00 61.34 98 ALA A CA 1
ATOM 717 C C . ALA A 1 98 ? -12.843 -14.802 13.782 1.00 61.34 98 ALA A C 1
ATOM 719 O O . ALA A 1 98 ? -13.920 -15.333 14.039 1.00 61.34 98 ALA A O 1
ATOM 720 N N . ALA A 1 99 ? -12.683 -13.969 12.750 1.00 61.62 99 ALA A N 1
ATOM 721 C CA . ALA A 1 99 ? -13.751 -13.560 11.842 1.00 61.62 99 ALA A CA 1
ATOM 722 C C . ALA A 1 99 ? -14.075 -14.604 10.757 1.00 61.62 99 ALA A C 1
ATOM 724 O O . ALA A 1 99 ? -15.121 -14.516 10.116 1.00 61.62 99 ALA A O 1
ATOM 725 N N . THR A 1 100 ? -13.204 -15.596 10.536 1.00 58.06 100 THR A N 1
ATOM 726 C CA . THR A 1 100 ? -13.438 -16.652 9.542 1.00 58.06 100 THR A CA 1
ATOM 727 C C . THR A 1 100 ? -14.332 -17.748 10.142 1.00 58.06 100 THR A C 1
ATOM 729 O O . THR A 1 100 ? -13.923 -18.388 11.116 1.00 58.06 100 THR A O 1
ATOM 732 N N . PRO A 1 101 ? -15.525 -18.031 9.581 1.00 62.22 101 PRO A N 1
ATOM 733 C CA . PRO A 1 101 ? -16.369 -19.123 10.055 1.00 62.22 101 PRO A CA 1
ATOM 734 C C . PRO A 1 101 ? -15.625 -20.455 9.924 1.00 62.22 101 PRO A C 1
ATOM 736 O O . PRO A 1 101 ? -15.171 -20.819 8.837 1.00 62.22 101 PRO A O 1
ATOM 739 N N . ARG A 1 102 ? -15.497 -21.206 11.023 1.00 66.44 102 ARG A N 1
ATOM 740 C CA . ARG A 1 102 ? -14.967 -22.571 10.957 1.00 66.44 102 ARG A CA 1
ATOM 741 C C . ARG A 1 102 ? -16.022 -23.467 10.328 1.00 66.44 102 ARG A C 1
ATOM 743 O O . ARG A 1 102 ? -17.072 -23.691 10.924 1.00 66.44 102 ARG A O 1
ATOM 750 N N . VAL A 1 103 ? -15.728 -23.995 9.145 1.00 70.69 103 VAL A N 1
ATOM 751 C CA . VAL A 1 103 ? -16.497 -25.109 8.590 1.00 70.69 103 VAL A CA 1
ATOM 752 C C . VAL A 1 103 ? -16.226 -26.323 9.488 1.00 70.69 103 VAL A C 1
ATOM 754 O O . VAL A 1 103 ? -15.055 -26.684 9.653 1.00 70.69 103 VAL A O 1
ATOM 757 N N . PRO A 1 104 ? -17.246 -26.919 10.133 1.00 65.94 104 PRO A N 1
ATOM 758 C CA . PRO A 1 104 ? -17.045 -28.136 10.905 1.00 65.94 104 PRO A CA 1
ATOM 759 C C . PRO A 1 104 ? -16.559 -29.259 9.975 1.00 65.94 104 PRO A C 1
ATOM 761 O O . PRO A 1 104 ? -16.938 -29.279 8.800 1.00 65.94 104 PRO A O 1
ATOM 764 N N . PRO A 1 105 ? -15.706 -30.177 10.463 1.00 62.00 105 PRO A N 1
ATOM 765 C CA . PRO A 1 105 ? -15.260 -31.301 9.653 1.00 62.00 105 PRO A CA 1
ATOM 766 C C . PRO A 1 105 ? -16.473 -32.112 9.165 1.00 62.00 105 PRO A C 1
ATOM 768 O O . PRO A 1 105 ? -17.458 -32.224 9.902 1.00 62.00 105 PRO A O 1
ATOM 771 N N . PRO A 1 106 ? -16.428 -32.650 7.932 1.00 66.38 106 PRO A N 1
ATOM 772 C CA . PRO A 1 106 ? -17.478 -33.535 7.447 1.00 66.38 106 PRO A CA 1
ATOM 773 C C . PRO A 1 106 ? -17.593 -34.753 8.374 1.00 66.38 106 PRO A C 1
ATOM 775 O O . PRO A 1 106 ? -16.578 -35.247 8.869 1.00 66.38 106 PRO A O 1
ATOM 778 N N . ALA A 1 107 ? -18.840 -35.158 8.633 1.00 74.19 107 ALA A N 1
ATOM 779 C CA . ALA A 1 107 ? -19.203 -36.266 9.518 1.00 74.19 107 ALA A CA 1
ATOM 780 C C . ALA A 1 107 ? -18.662 -37.621 9.041 1.00 74.19 107 ALA A C 1
ATOM 782 O O . ALA A 1 107 ? -18.558 -37.814 7.807 1.00 74.19 107 ALA A O 1
#